Protein AF-A0A4P2V9I9-F1 (afdb_monomer_lite)

InterPro domains:
  IPR002164 Nucleosome assembly protein [PF00956] (1-52)
  IPR002164 Nucleosome assembly protein [PTHR11875] (1-52)
  IPR037231 NAP-like superfamily [SSF143113] (1-52)

Secondary structure (DSSP, 8-state):
-TTHHHHHHHTSTTTTTT--HHHHHHHTTEEEEEEEE-SSTTT-EEEEEEE-

Radius of gyration: 12.85 Å; chains: 1; bounding box: 27×18×34 Å

Foldseek 3Di:
DQCPQLVVQCPDVVRVVVDDPVNSVQSNQFPDWDWAADPDVVVPIDIDTDGD

Structure (mmCIF, N/CA/C/O backbone):
data_AF-A0A4P2V9I9-F1
#
_entry.id   AF-A0A4P2V9I9-F1
#
loop_
_atom_site.group_PDB
_atom_site.id
_atom_site.type_symbol
_atom_site.label_atom_id
_atom_site.label_alt_id
_atom_site.label_comp_id
_atom_site.label_asym_id
_atom_site.label_entity_id
_atom_site.label_seq_id
_atom_site.pdbx_PDB_ins_c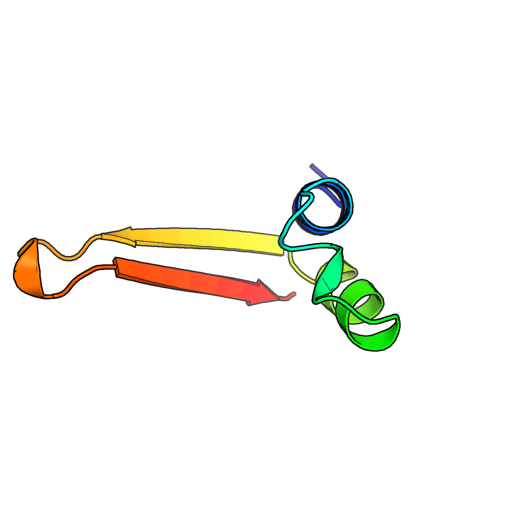ode
_atom_site.Cartn_x
_atom_site.Cartn_y
_atom_site.Cartn_z
_atom_site.occupancy
_atom_site.B_iso_or_equiv
_atom_site.auth_seq_id
_atom_site.auth_comp_id
_atom_site.auth_asym_id
_atom_site.auth_atom_id
_atom_site.pdbx_PDB_model_num
ATOM 1 N N . VAL A 1 1 ? -10.165 -8.363 2.082 1.00 83.88 1 VAL A N 1
ATOM 2 C CA . VAL A 1 1 ? -10.198 -8.700 3.526 1.00 83.88 1 VAL A CA 1
ATOM 3 C C . VAL A 1 1 ? -10.032 -7.394 4.286 1.00 83.88 1 VAL A C 1
ATOM 5 O O . VAL A 1 1 ? -9.106 -6.672 3.931 1.00 83.88 1 VAL A O 1
ATOM 8 N N . PRO A 1 2 ? -10.921 -7.040 5.230 1.00 87.94 2 PRO A N 1
ATOM 9 C CA . PRO A 1 2 ? -10.811 -5.783 5.979 1.00 87.94 2 PRO A CA 1
ATOM 10 C C . PRO A 1 2 ? -9.462 -5.660 6.697 1.00 87.94 2 PRO A C 1
ATOM 12 O O . PRO A 1 2 ? -8.942 -6.669 7.172 1.00 87.94 2 PRO A O 1
ATOM 15 N N . ASN A 1 3 ? -8.907 -4.446 6.769 1.00 90.06 3 ASN A N 1
ATOM 16 C CA . ASN A 1 3 ? -7.641 -4.118 7.446 1.00 90.06 3 ASN A CA 1
ATOM 17 C C . ASN A 1 3 ? -6.411 -4.928 6.992 1.00 90.06 3 ASN A C 1
ATOM 19 O O . ASN A 1 3 ? -5.392 -4.945 7.682 1.00 90.06 3 ASN A O 1
ATOM 23 N N . PHE A 1 4 ? -6.477 -5.613 5.847 1.00 94.62 4 PHE A N 1
ATOM 24 C CA . PHE A 1 4 ? -5.403 -6.497 5.396 1.00 94.62 4 PHE A CA 1
ATOM 25 C C . PHE A 1 4 ? -4.077 -5.753 5.199 1.00 94.62 4 PHE A C 1
ATOM 27 O O . PHE A 1 4 ? -3.044 -6.209 5.688 1.00 94.62 4 PHE A O 1
ATOM 34 N N . TRP A 1 5 ? -4.101 -4.610 4.509 1.00 95.25 5 TRP A N 1
ATOM 35 C CA . TRP A 1 5 ? -2.882 -3.876 4.172 1.00 95.25 5 TRP A CA 1
ATOM 36 C C . TRP A 1 5 ? -2.239 -3.209 5.383 1.00 95.25 5 TRP A C 1
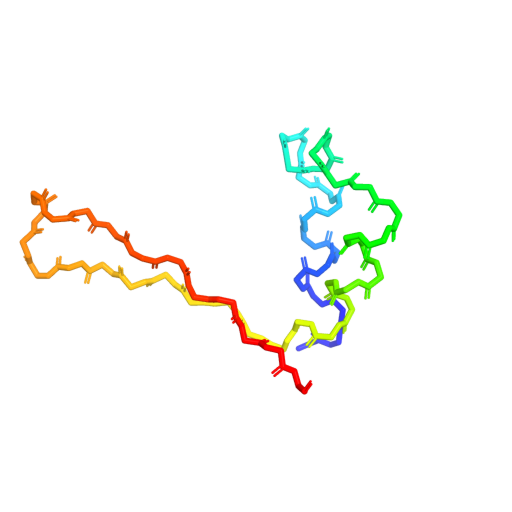ATOM 38 O O . TRP A 1 5 ? -1.056 -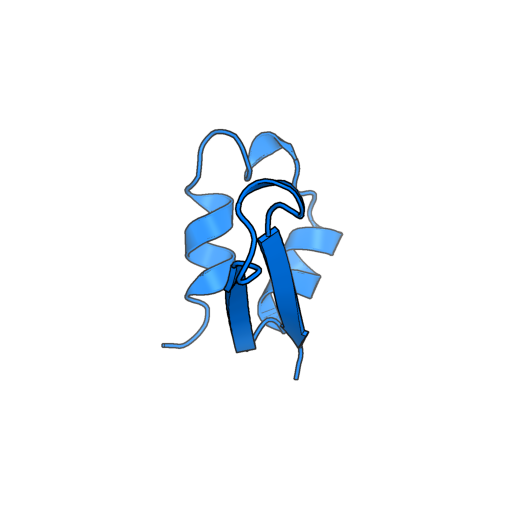3.433 5.620 1.00 95.25 5 TRP A O 1
ATOM 48 N N . VAL A 1 6 ? -3.018 -2.490 6.197 1.00 94.88 6 VAL A N 1
ATOM 49 C CA . VAL A 1 6 ? -2.527 -1.901 7.455 1.00 94.88 6 VAL A CA 1
ATOM 50 C C . VAL A 1 6 ? -1.922 -2.974 8.367 1.00 94.88 6 VAL A C 1
ATOM 52 O O . VAL A 1 6 ? -0.770 -2.859 8.777 1.00 94.88 6 VAL A O 1
ATOM 55 N N . THR A 1 7 ? -2.611 -4.110 8.544 1.00 95.38 7 THR A N 1
ATOM 56 C CA . THR A 1 7 ? -2.088 -5.244 9.328 1.00 95.38 7 THR A CA 1
ATOM 57 C C . THR A 1 7 ? -0.783 -5.782 8.739 1.00 95.38 7 THR A C 1
ATOM 59 O O . THR A 1 7 ? 0.141 -6.108 9.479 1.00 95.38 7 THR A O 1
ATOM 62 N N . SER A 1 8 ? -0.679 -5.882 7.413 1.00 96.06 8 SER A N 1
ATOM 63 C CA . SER A 1 8 ? 0.533 -6.378 6.753 1.00 96.06 8 SER A CA 1
ATOM 64 C C . SER A 1 8 ? 1.727 -5.449 6.985 1.00 96.06 8 SER A C 1
ATOM 66 O O . SER A 1 8 ? 2.831 -5.930 7.235 1.00 96.06 8 SER A O 1
ATOM 68 N N . PHE A 1 9 ? 1.512 -4.131 6.954 1.00 95.75 9 PHE A N 1
ATOM 69 C CA . PHE A 1 9 ? 2.577 -3.146 7.134 1.00 95.75 9 PHE A CA 1
ATOM 70 C C . PHE A 1 9 ? 3.068 -3.027 8.577 1.00 95.75 9 PHE A C 1
ATOM 72 O O . PHE A 1 9 ? 4.279 -3.036 8.794 1.00 95.75 9 PHE A O 1
ATOM 79 N N . ILE A 1 10 ? 2.165 -3.023 9.562 1.00 94.56 10 ILE A N 1
ATOM 80 C CA . ILE A 1 10 ? 2.526 -2.978 10.992 1.00 94.56 10 ILE A CA 1
ATOM 81 C C . ILE A 1 10 ? 3.327 -4.219 11.409 1.00 94.56 10 ILE A C 1
ATOM 83 O O . ILE A 1 10 ? 4.207 -4.155 12.265 1.00 94.56 10 ILE A O 1
ATOM 87 N N . ASN A 1 11 ? 3.055 -5.367 10.785 1.00 96.00 11 ASN A N 1
ATOM 88 C CA . ASN A 1 11 ? 3.774 -6.606 11.077 1.00 96.00 11 ASN A CA 1
ATOM 89 C C . ASN A 1 11 ? 5.084 -6.759 10.282 1.00 96.00 11 ASN A C 1
ATOM 91 O O . ASN A 1 11 ? 5.825 -7.715 10.520 1.00 96.00 11 ASN A O 1
ATOM 95 N N . HIS A 1 12 ? 5.398 -5.857 9.344 1.00 96.44 12 HIS A N 1
ATOM 96 C CA . HIS A 1 12 ? 6.619 -5.946 8.547 1.00 96.44 12 HIS A CA 1
ATOM 97 C C . HIS A 1 12 ? 7.782 -5.198 9.227 1.00 96.44 12 HIS A C 1
ATOM 99 O O . HIS A 1 12 ? 7.732 -3.971 9.301 1.00 96.44 12 HIS A O 1
ATOM 105 N N . PRO A 1 13 ? 8.881 -5.874 9.628 1.00 95.00 13 PRO A N 1
ATOM 106 C CA . PRO A 1 13 ? 9.907 -5.294 10.507 1.00 95.00 13 PRO A CA 1
ATOM 107 C C . PRO A 1 13 ? 10.543 -3.985 10.028 1.00 95.00 13 PRO A C 1
ATOM 109 O O . PRO A 1 13 ? 10.957 -3.168 10.841 1.00 95.00 13 PRO A O 1
ATOM 112 N N . GLN A 1 14 ? 10.671 -3.799 8.712 1.00 95.38 14 GLN A N 1
ATOM 113 C CA . GLN A 1 14 ? 11.267 -2.583 8.149 1.00 95.38 14 GLN A CA 1
ATOM 114 C C . GLN A 1 14 ? 10.245 -1.477 7.904 1.00 95.38 14 GLN A C 1
ATOM 116 O O . GLN A 1 14 ? 10.627 -0.318 7.884 1.00 95.38 14 GLN A O 1
ATOM 121 N N . VAL A 1 15 ?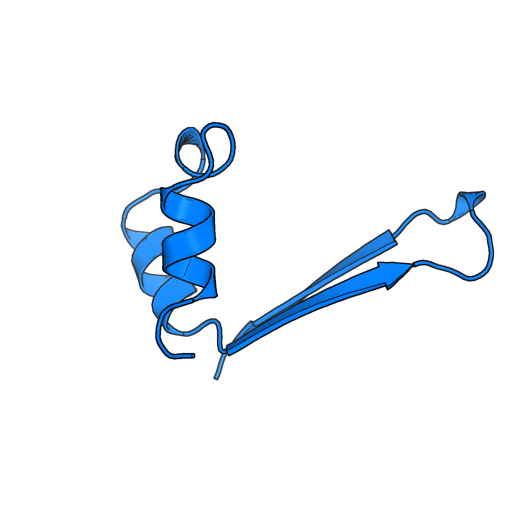 8.979 -1.832 7.671 1.00 94.62 15 VAL A N 1
ATOM 122 C CA . VAL A 1 15 ? 7.950 -0.845 7.314 1.00 94.62 15 VAL A CA 1
ATOM 123 C C . VAL A 1 15 ? 7.284 -0.318 8.575 1.00 94.62 15 VAL A C 1
ATOM 125 O O . VAL A 1 15 ? 7.072 0.880 8.684 1.00 94.62 15 VAL A O 1
ATOM 128 N N . SER A 1 16 ? 7.064 -1.175 9.572 1.00 94.62 16 SER A N 1
ATOM 129 C CA . SER A 1 16 ? 6.498 -0.774 10.859 1.00 94.62 16 SER A CA 1
ATOM 130 C C . SER A 1 16 ? 7.336 0.271 11.594 1.00 94.62 16 SER A C 1
ATOM 132 O O . SER A 1 16 ? 6.788 1.100 12.299 1.00 94.62 16 SER A O 1
ATOM 134 N N . GLY A 1 17 ? 8.660 0.265 11.410 1.00 93.88 17 GLY A N 1
ATOM 135 C CA . GLY A 1 17 ? 9.548 1.276 11.989 1.00 93.88 17 GLY A CA 1
ATOM 136 C C . GLY A 1 17 ? 9.521 2.633 11.279 1.00 93.88 17 GLY A C 1
ATOM 137 O O . GLY A 1 17 ? 10.179 3.556 11.751 1.00 93.88 17 GLY A O 1
ATOM 138 N N . ILE A 1 18 ? 8.831 2.735 10.139 1.00 94.50 18 ILE A N 1
ATOM 139 C CA . ILE A 1 18 ? 8.673 3.975 9.368 1.00 94.50 18 ILE A CA 1
ATOM 140 C C . ILE A 1 18 ? 7.343 4.651 9.711 1.00 94.50 18 ILE A C 1
ATOM 142 O O . ILE A 1 18 ? 7.294 5.871 9.676 1.00 94.50 18 ILE A O 1
ATOM 146 N N . LEU A 1 19 ? 6.316 3.862 10.044 1.00 94.50 19 LEU A N 1
ATOM 147 C CA . LEU A 1 19 ? 4.959 4.342 10.285 1.00 94.50 19 LEU A CA 1
ATOM 148 C C . LEU A 1 19 ? 4.814 4.999 11.662 1.00 94.50 19 LEU A C 1
ATOM 150 O O . LEU A 1 19 ? 5.187 4.401 12.676 1.00 94.50 19 LEU A O 1
ATOM 154 N N . ASP A 1 20 ? 4.223 6.189 11.694 1.00 94.31 20 ASP A N 1
ATOM 155 C CA . ASP A 1 20 ? 3.691 6.811 12.906 1.00 94.31 20 ASP A CA 1
ATOM 156 C C . ASP A 1 20 ? 2.171 6.589 13.077 1.00 94.31 20 ASP A C 1
ATOM 158 O O . ASP A 1 20 ? 1.529 5.885 12.296 1.00 94.31 20 ASP A O 1
ATOM 162 N N . GLU A 1 21 ? 1.598 7.148 14.148 1.00 93.62 21 GLU A N 1
ATOM 163 C CA . GLU A 1 21 ? 0.181 6.972 14.501 1.00 93.62 21 GLU A CA 1
ATOM 164 C C . GLU A 1 21 ? -0.768 7.556 13.438 1.00 93.62 21 GLU A C 1
ATOM 166 O O . GLU A 1 21 ? -1.791 6.947 13.128 1.00 93.62 21 GLU A O 1
ATOM 171 N N . GLU A 1 22 ? -0.420 8.697 12.832 1.00 94.62 22 GLU A N 1
ATOM 172 C CA . GLU A 1 22 ? -1.246 9.344 11.803 1.00 94.62 22 GLU A CA 1
ATOM 173 C C . GLU A 1 22 ? -1.210 8.538 10.495 1.00 94.62 22 GLU A C 1
ATOM 175 O O . GLU A 1 22 ? -2.233 8.349 9.828 1.00 94.62 22 GLU A O 1
ATOM 180 N N . GLU A 1 23 ? -0.042 8.003 10.138 1.00 93.75 23 GLU A N 1
ATOM 181 C CA . GLU A 1 23 ? 0.127 7.146 8.967 1.00 93.75 23 GLU A CA 1
ATOM 182 C C . GLU A 1 23 ? -0.600 5.802 9.128 1.00 93.75 23 GLU A C 1
ATOM 184 O O . GLU A 1 23 ? -1.217 5.314 8.176 1.00 93.75 23 GLU A O 1
ATOM 189 N N . GLU A 1 24 ? -0.587 5.217 10.328 1.00 92.81 24 GLU A N 1
ATOM 190 C CA . GLU A 1 24 ? -1.341 4.001 10.647 1.00 92.81 24 GLU A CA 1
ATOM 191 C C . GLU A 1 24 ? -2.858 4.237 10.519 1.00 92.81 24 GLU A C 1
ATOM 193 O O . GLU A 1 24 ? -3.551 3.446 9.868 1.00 92.81 24 GLU A O 1
ATOM 198 N N . GLU A 1 25 ? -3.363 5.369 11.033 1.00 93.62 25 GLU A N 1
ATOM 199 C CA . GLU A 1 25 ? -4.755 5.798 10.844 1.00 93.62 25 GLU A CA 1
ATOM 200 C C . GLU A 1 25 ? -5.117 5.958 9.360 1.00 93.62 25 GLU A C 1
ATOM 202 O O . GLU A 1 25 ? -6.150 5.450 8.914 1.00 93.62 25 GLU A O 1
ATOM 207 N N . CYS A 1 26 ? -4.252 6.583 8.558 1.00 93.69 26 CYS A N 1
ATOM 208 C CA . CYS A 1 26 ? -4.465 6.725 7.115 1.00 93.69 26 CYS A CA 1
ATOM 209 C C . CYS A 1 26 ? -4.538 5.366 6.402 1.00 93.69 26 CYS A C 1
ATOM 211 O O . CYS A 1 26 ? -5.378 5.158 5.520 1.00 93.69 26 CYS A O 1
ATOM 213 N N . LEU A 1 27 ? -3.688 4.411 6.789 1.00 94.56 27 LEU A N 1
ATOM 214 C CA . LEU A 1 27 ? -3.651 3.074 6.195 1.00 94.56 27 LEU A CA 1
ATOM 215 C C . LEU A 1 27 ? -4.923 2.256 6.458 1.00 94.56 27 LEU A C 1
ATOM 217 O O . LEU A 1 27 ? -5.179 1.297 5.725 1.00 94.56 27 LEU A O 1
ATOM 221 N N . HIS A 1 28 ? -5.762 2.634 7.425 1.00 93.69 28 HIS A N 1
ATOM 222 C CA . HIS A 1 28 ? -7.086 2.027 7.575 1.00 93.69 28 HIS A CA 1
ATOM 223 C C . HIS A 1 28 ? -8.021 2.312 6.391 1.00 93.69 28 HIS A C 1
ATOM 225 O O . HIS A 1 28 ? -8.898 1.492 6.115 1.00 93.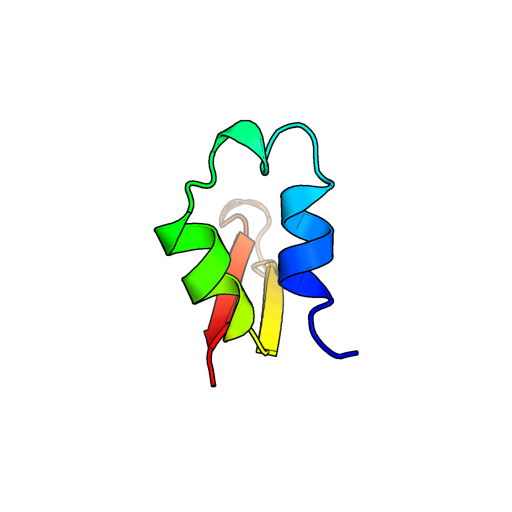69 28 HIS A O 1
ATOM 231 N N . ALA A 1 29 ? -7.818 3.415 5.663 1.00 94.62 29 ALA A N 1
ATOM 232 C CA . ALA A 1 29 ? -8.563 3.736 4.445 1.00 94.62 29 ALA A CA 1
ATOM 233 C C . ALA A 1 29 ? -7.972 3.083 3.177 1.00 94.62 29 ALA A C 1
ATOM 235 O O . ALA A 1 29 ? -8.539 3.219 2.095 1.00 94.62 29 ALA A O 1
ATOM 236 N N . LEU A 1 30 ? -6.842 2.366 3.281 1.00 95.50 30 LEU A N 1
ATOM 237 C CA . LEU A 1 30 ? -6.195 1.706 2.145 1.00 95.50 30 LEU A CA 1
ATOM 238 C C . LEU A 1 30 ? -6.984 0.461 1.714 1.00 95.50 30 LEU A C 1
ATOM 240 O O . LEU A 1 30 ? -6.925 -0.597 2.352 1.00 95.50 30 LEU A O 1
ATOM 244 N N . SER A 1 31 ? -7.670 0.553 0.578 1.00 94.12 31 SER A N 1
ATOM 245 C CA . SER A 1 31 ? -8.479 -0.540 0.039 1.00 94.12 31 SER A CA 1
ATOM 246 C C . SER A 1 31 ? -7.692 -1.469 -0.880 1.00 94.12 31 SER A C 1
ATOM 248 O O . SER A 1 31 ? -7.958 -2.677 -0.926 1.00 94.12 31 SER A O 1
ATOM 250 N N . LYS A 1 32 ? -6.673 -0.949 -1.577 1.00 94.75 32 LYS A N 1
ATOM 251 C CA . LYS A 1 32 ? -5.888 -1.731 -2.541 1.00 94.75 32 LYS A CA 1
ATOM 252 C C . LYS A 1 32 ? -4.450 -1.237 -2.677 1.00 94.75 32 LYS A C 1
ATOM 254 O O . LYS A 1 32 ? -4.200 -0.039 -2.780 1.00 94.75 32 LYS A O 1
ATOM 259 N N . LEU A 1 33 ? -3.520 -2.183 -2.786 1.00 95.50 33 LEU A N 1
ATOM 260 C CA . LEU A 1 33 ? -2.142 -1.940 -3.194 1.00 95.50 33 LEU A CA 1
ATOM 261 C C . LEU A 1 33 ? -1.831 -2.750 -4.449 1.00 95.50 33 LEU A C 1
ATOM 263 O O . LEU A 1 33 ? -2.110 -3.948 -4.500 1.00 95.50 33 LEU A O 1
ATOM 267 N N . GLU A 1 34 ? -1.249 -2.097 -5.449 1.00 97.00 34 GLU A N 1
ATOM 268 C CA . GLU A 1 34 ? -0.797 -2.740 -6.682 1.00 97.00 34 GLU A CA 1
ATOM 269 C C . GLU A 1 34 ? 0.666 -2.436 -6.941 1.00 97.00 34 GLU A C 1
ATOM 271 O O . GLU A 1 34 ? 1.124 -1.318 -6.725 1.00 97.00 34 GLU A O 1
ATOM 276 N N . VAL A 1 35 ? 1.385 -3.439 -7.432 1.00 95.94 35 VAL A N 1
ATOM 277 C CA . VAL A 1 35 ? 2.739 -3.273 -7.948 1.00 95.94 35 VAL A CA 1
ATOM 278 C C . VAL A 1 35 ? 2.658 -3.452 -9.456 1.00 95.94 35 VAL A C 1
ATOM 280 O O . VAL A 1 35 ? 2.312 -4.527 -9.940 1.00 95.94 35 VAL A O 1
ATOM 283 N N . GLU A 1 36 ? 2.929 -2.380 -10.186 1.00 95.50 36 GLU A N 1
ATOM 284 C CA . GLU A 1 36 ? 2.974 -2.360 -11.643 1.00 95.50 36 GLU A CA 1
ATOM 285 C C . GLU A 1 36 ? 4.431 -2.438 -12.090 1.00 95.50 36 GLU A C 1
ATOM 287 O O . GLU A 1 36 ? 5.226 -1.532 -11.830 1.00 95.50 36 GLU A O 1
ATOM 292 N N . GLU A 1 37 ? 4.788 -3.527 -12.762 1.00 93.19 37 GLU A N 1
ATOM 293 C CA . GLU A 1 37 ? 6.081 -3.664 -13.427 1.00 93.19 37 GLU A CA 1
ATOM 294 C C . GLU A 1 37 ? 6.007 -3.034 -14.822 1.00 93.19 37 GLU A C 1
ATOM 296 O O . GLU A 1 37 ? 5.030 -3.227 -15.550 1.00 93.19 37 GLU A O 1
ATOM 301 N N . PHE A 1 38 ? 7.033 -2.272 -15.206 1.00 91.75 38 PHE A N 1
ATOM 302 C CA . PHE A 1 38 ? 7.123 -1.751 -16.569 1.00 91.75 38 PHE A CA 1
ATOM 303 C C . PHE A 1 38 ? 7.601 -2.848 -17.531 1.00 91.75 38 PHE A C 1
ATOM 305 O O . PHE A 1 38 ? 8.390 -3.715 -17.155 1.00 91.75 38 PHE A O 1
ATOM 312 N N . GLU A 1 39 ? 7.145 -2.801 -18.789 1.00 88.25 39 GLU A N 1
ATOM 313 C CA . GLU A 1 39 ? 7.517 -3.792 -19.815 1.00 88.25 39 GLU A CA 1
ATOM 314 C C . GLU A 1 39 ? 9.036 -3.873 -20.030 1.00 88.25 39 GLU A C 1
ATOM 316 O O . GLU A 1 39 ? 9.576 -4.935 -20.348 1.00 88.25 39 GLU A O 1
ATOM 321 N N . ASP A 1 40 ? 9.743 -2.757 -19.838 1.00 90.44 40 ASP A N 1
ATOM 322 C CA . ASP A 1 40 ? 11.191 -2.725 -19.815 1.00 90.44 40 ASP A CA 1
ATOM 323 C C . ASP A 1 40 ? 11.732 -2.735 -18.376 1.00 90.44 40 ASP A C 1
ATOM 325 O O . ASP A 1 40 ? 11.533 -1.818 -17.583 1.00 90.44 40 ASP A O 1
ATOM 329 N N . ILE A 1 41 ? 12.538 -3.755 -18.065 1.00 81.06 41 ILE A N 1
ATOM 330 C CA . ILE A 1 41 ? 13.151 -3.968 -16.738 1.00 81.06 41 ILE A CA 1
ATOM 331 C C . ILE A 1 41 ? 13.970 -2.746 -16.265 1.00 81.06 41 ILE A C 1
ATOM 333 O O . ILE A 1 41 ? 14.195 -2.556 -15.071 1.00 81.06 41 ILE A O 1
ATOM 337 N N . LYS A 1 42 ? 14.420 -1.890 -17.192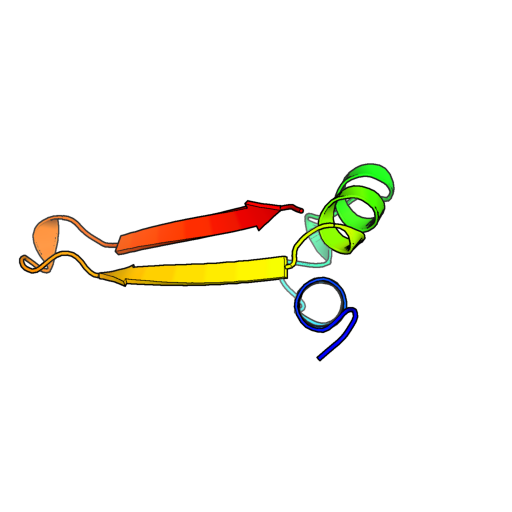 1.00 88.38 42 LYS A N 1
ATOM 338 C CA . LYS A 1 42 ? 15.191 -0.677 -16.882 1.00 88.38 42 LYS A CA 1
ATOM 339 C C . LYS A 1 42 ? 14.349 0.442 -16.269 1.00 88.38 42 LYS A C 1
ATOM 341 O O . LYS A 1 42 ? 14.914 1.247 -15.532 1.00 88.38 42 LYS A O 1
ATOM 346 N N . SER A 1 43 ? 13.051 0.497 -16.554 1.00 89.06 43 SER A N 1
ATOM 347 C CA . SER A 1 43 ? 12.159 1.540 -16.035 1.00 89.06 43 SER A CA 1
ATOM 348 C C . SER A 1 43 ? 11.699 1.273 -14.598 1.00 89.06 43 SER A C 1
ATOM 350 O O . SER A 1 43 ? 11.196 2.181 -13.938 1.00 89.06 43 SER A O 1
ATOM 352 N N . GLY A 1 44 ? 11.925 0.061 -14.077 1.00 94.19 44 GLY A N 1
ATOM 353 C CA . GLY A 1 44 ? 11.652 -0.306 -12.687 1.00 94.19 44 GLY A CA 1
ATOM 354 C C . GLY A 1 44 ? 10.210 -0.760 -12.454 1.00 94.19 44 GLY A C 1
ATOM 355 O O . GLY A 1 44 ? 9.668 -1.547 -13.226 1.00 94.19 44 GLY A O 1
ATOM 356 N N . TYR A 1 45 ? 9.599 -0.273 -11.375 1.00 95.19 45 TYR A N 1
ATOM 357 C CA . TYR A 1 45 ? 8.220 -0.586 -10.998 1.00 95.19 45 TYR A CA 1
ATOM 358 C C . TYR A 1 45 ? 7.547 0.624 -10.340 1.00 95.19 45 TYR A C 1
ATOM 360 O O . TYR A 1 45 ? 8.211 1.570 -9.907 1.00 95.19 45 TYR A O 1
ATOM 368 N N . ARG A 1 46 ? 6.220 0.581 -10.240 1.00 95.44 46 ARG A N 1
ATOM 369 C CA . ARG A 1 46 ? 5.399 1.544 -9.505 1.00 95.44 46 ARG A CA 1
ATOM 370 C C . ARG A 1 46 ? 4.579 0.814 -8.450 1.00 95.44 46 ARG A C 1
ATOM 372 O O . ARG A 1 46 ? 4.001 -0.225 -8.736 1.00 95.44 46 ARG A O 1
ATOM 379 N N . ILE A 1 47 ? 4.517 1.364 -7.241 1.00 96.56 47 ILE A N 1
ATOM 380 C CA . ILE A 1 47 ? 3.599 0.895 -6.198 1.00 96.56 47 ILE A CA 1
ATOM 381 C C . ILE A 1 47 ? 2.454 1.901 -6.112 1.00 96.56 47 ILE A C 1
ATOM 383 O O . ILE A 1 47 ? 2.689 3.074 -5.828 1.00 96.56 47 ILE A O 1
ATOM 387 N N . ASN A 1 48 ? 1.231 1.447 -6.363 1.00 97.31 48 ASN A N 1
ATOM 388 C CA . ASN A 1 48 ? 0.023 2.260 -6.307 1.00 97.31 48 ASN A CA 1
ATOM 389 C C . ASN A 1 48 ? -0.764 1.933 -5.038 1.00 97.31 48 ASN A C 1
ATOM 391 O O . ASN A 1 48 ? -1.162 0.786 -4.823 1.00 97.31 48 ASN A O 1
ATOM 395 N N . PHE A 1 49 ? -1.021 2.957 -4.231 1.00 96.19 49 PHE A N 1
ATOM 396 C CA . PHE A 1 49 ? -1.859 2.893 -3.038 1.00 96.19 49 PHE A CA 1
ATOM 397 C C . PHE A 1 49 ? -3.214 3.519 -3.367 1.00 96.19 49 PHE A C 1
ATOM 399 O O . PHE A 1 49 ? -3.267 4.656 -3.834 1.00 96.19 49 PHE A O 1
ATOM 406 N N . HIS A 1 50 ? -4.297 2.782 -3.144 1.00 95.75 50 HIS A N 1
ATOM 407 C CA . HIS A 1 50 ? -5.657 3.234 -3.422 1.00 95.75 50 HIS A CA 1
ATOM 408 C C . HIS A 1 50 ? -6.435 3.341 -2.118 1.00 95.75 50 HIS A C 1
ATOM 410 O O . HIS A 1 50 ? -6.605 2.344 -1.414 1.00 95.75 50 HIS A O 1
ATOM 416 N N . PHE A 1 51 ? -6.900 4.548 -1.828 1.00 93.38 51 PHE A N 1
ATOM 417 C CA . PHE A 1 51 ? -7.709 4.854 -0.658 1.00 93.38 51 PHE A CA 1
ATOM 418 C C . PHE A 1 51 ? -9.174 5.010 -1.072 1.00 93.38 51 PHE A C 1
ATOM 420 O O . PHE A 1 51 ? -9.440 5.445 -2.198 1.00 93.38 51 PHE A O 1
ATOM 427 N N . ASP A 1 52 ? -10.085 4.621 -0.182 1.00 85.00 52 ASP A N 1
ATOM 428 C CA . ASP A 1 52 ? -11.534 4.813 -0.354 1.00 85.00 52 ASP A CA 1
ATOM 429 C C . ASP A 1 52 ? -11.979 6.269 -0.126 1.00 85.00 52 ASP A C 1
ATOM 431 O O . ASP A 1 52 ? -11.342 6.980 0.687 1.00 85.00 52 ASP A O 1
#

pLDDT: mean 93.5, std 3.33, range [81.06, 97.31]

Sequence (52 aa):
VPNFWVTSFINHPQVSGILDEEEEECLHALSKLEVEEFEDIKSGYRINFHFD

Organism: Drosophila guanche (NCBI:txid7266)